Protein AF-A0A960XMH9-F1 (afdb_monomer_lite)

Radius of gyration: 24.65 Å; chains: 1; bounding box: 45×41×57 Å

pLDDT: mean 89.17, std 8.38, range [46.44, 98.25]

Secondary structure (DSSP, 8-state):
--TTS---SSEEEEEETTEEEEEETGGGEEEEE-HHHHHHHHHHTTTT-HHHHHHHTT-S-SS-SS-SPPPPPPPP-EE----BS--S---TT-TTGGGTTTSS--B--HHHHHHHHHHHHTTPPTT---EE-

Sequence (133 aa):
MTVSKPGDSELHLFEAEVGGHVFLVDGSRLFDADAETFNELKAARGRGGLTDVLGRLGLQPDAPFIDDEPLADPPLYALSLAIAQKCNLGCTYCYAQQGDFGGTARNMSRETADAAVDLLLAEAEPGDRRNLA

Foldseek 3Di:
DPQQDDQDQQWTWDADPVGIWIQGNFVRDIDHDDPVLRVVCVVCGPVVCNVVSCVVVVNDDPDTNDDPDDDDDDQQAEDEDPQWQADPAQDPPDPCRRRNNPDHIDGDDPVVVVVVVCSNCVRDDPPGHGYYD

Structure (mmCIF, N/CA/C/O backbone):
data_AF-A0A960XMH9-F1
#
_entry.id   AF-A0A960XMH9-F1
#
loop_
_atom_site.group_PDB
_atom_site.id
_atom_site.type_symbol
_atom_site.label_atom_id
_atom_site.label_alt_id
_atom_site.label_comp_id
_atom_site.label_asym_id
_atom_site.label_entity_id
_atom_site.label_seq_id
_atom_site.pdbx_PDB_ins_code
_atom_site.Cartn_x
_atom_site.Cartn_y
_atom_site.Cartn_z
_atom_site.occupancy
_atom_site.B_iso_or_equiv
_atom_site.auth_seq_id
_atom_site.auth_comp_id
_atom_site.auth_asym_id
_atom_site.auth_atom_id
_atom_site.pdbx_PDB_model_num
ATOM 1 N N . MET A 1 1 ? -6.985 19.258 23.639 1.00 46.44 1 MET A N 1
ATOM 2 C CA . MET A 1 1 ? -7.019 18.358 22.463 1.00 46.44 1 MET A CA 1
ATOM 3 C C . MET A 1 1 ? -6.117 17.145 22.713 1.00 46.44 1 MET A C 1
ATOM 5 O O . MET A 1 1 ? -5.179 16.908 21.970 1.00 46.44 1 MET A O 1
ATOM 9 N N . THR A 1 2 ? -6.362 16.398 23.796 1.00 51.84 2 THR A N 1
ATOM 10 C CA . THR A 1 2 ? -5.432 15.361 24.310 1.00 51.84 2 THR A CA 1
ATOM 11 C C . THR A 1 2 ? -6.046 13.955 24.275 1.00 51.84 2 THR A C 1
ATOM 13 O O . THR A 1 2 ? -5.444 13.007 24.767 1.00 51.84 2 THR A O 1
ATOM 16 N N . VAL A 1 3 ? -7.263 13.819 23.735 1.00 56.50 3 VAL A N 1
ATOM 17 C CA . VAL A 1 3 ? -8.078 12.598 23.859 1.00 56.50 3 VAL A CA 1
ATOM 18 C C . VAL A 1 3 ? -7.724 11.548 22.799 1.00 56.50 3 VAL A C 1
ATOM 20 O O . VAL A 1 3 ? -7.882 10.366 23.066 1.00 56.50 3 VAL A O 1
ATOM 23 N N . SER A 1 4 ? -7.133 11.943 21.667 1.00 62.72 4 SER A N 1
ATOM 24 C CA . SER A 1 4 ? -6.816 11.059 20.535 1.00 62.72 4 SER A CA 1
ATOM 25 C C . SER A 1 4 ? -5.347 10.621 20.454 1.00 62.72 4 SER A C 1
ATOM 27 O O . SER A 1 4 ? -4.849 10.294 19.380 1.00 62.72 4 SER A O 1
ATOM 29 N N . LYS A 1 5 ? -4.606 10.568 21.571 1.00 71.56 5 LYS A N 1
ATOM 30 C CA . LYS A 1 5 ? -3.276 9.933 21.541 1.00 71.56 5 LYS A CA 1
ATOM 31 C C . LYS A 1 5 ? -3.430 8.402 21.597 1.00 71.56 5 LYS A C 1
ATOM 33 O O . LYS A 1 5 ? -4.102 7.923 22.517 1.00 71.56 5 LYS A O 1
ATOM 38 N N . PRO A 1 6 ? -2.810 7.632 20.682 1.00 72.50 6 PRO A N 1
ATOM 39 C CA . PRO A 1 6 ? -2.726 6.180 20.806 1.00 72.50 6 PRO A CA 1
ATOM 40 C C . PRO A 1 6 ? -2.133 5.811 22.167 1.00 72.50 6 PRO A C 1
ATOM 42 O O . PRO A 1 6 ? -1.080 6.323 22.554 1.00 72.50 6 PRO A O 1
ATOM 45 N N . GLY A 1 7 ? -2.866 5.002 22.926 1.00 76.00 7 GLY A N 1
ATOM 46 C CA . GLY A 1 7 ? -2.506 4.624 24.295 1.00 76.00 7 GLY A CA 1
ATOM 47 C C . GLY A 1 7 ? -2.547 3.121 24.541 1.00 76.00 7 GLY A C 1
ATOM 48 O O . GLY A 1 7 ? -2.215 2.699 25.641 1.00 76.00 7 GLY A O 1
ATOM 49 N N . ASP A 1 8 ? -2.971 2.355 23.540 1.00 83.88 8 ASP A N 1
ATOM 50 C CA . ASP A 1 8 ? -3.066 0.903 23.539 1.00 83.88 8 ASP A CA 1
ATOM 51 C C . ASP A 1 8 ? -2.844 0.422 22.097 1.00 83.88 8 ASP A C 1
ATOM 53 O O . ASP A 1 8 ? -3.182 1.149 21.157 1.00 83.88 8 ASP A O 1
ATOM 57 N N . SER A 1 9 ? -2.222 -0.740 21.919 1.00 85.94 9 SER A N 1
ATOM 58 C CA . SER A 1 9 ? -1.998 -1.337 20.599 1.00 85.94 9 SER A CA 1
ATOM 59 C C . SER A 1 9 ? -3.227 -2.070 20.072 1.00 85.94 9 SER A C 1
ATOM 61 O O . SER A 1 9 ? -3.295 -2.318 18.875 1.00 85.94 9 SER A O 1
ATOM 63 N N . GLU A 1 10 ? -4.191 -2.411 20.930 1.00 86.50 10 GLU A N 1
ATOM 64 C CA . GLU A 1 10 ? -5.402 -3.128 20.520 1.00 86.50 10 GLU A CA 1
ATOM 65 C C . GLU A 1 10 ? -6.495 -2.173 20.019 1.00 86.50 10 GLU A C 1
ATOM 67 O O . GLU A 1 10 ? -7.243 -2.503 19.094 1.00 86.50 10 GLU A O 1
ATOM 72 N N . LEU A 1 11 ? -6.584 -0.965 20.592 1.00 89.75 11 LEU A N 1
ATOM 73 C CA . LEU A 1 11 ? -7.597 0.013 20.202 1.00 89.75 11 LEU A CA 1
ATOM 74 C C . LEU A 1 11 ? -7.195 1.474 20.400 1.00 89.75 11 LEU A C 1
ATOM 76 O O . LEU A 1 11 ? -6.332 1.840 21.203 1.00 89.75 11 LEU A O 1
ATOM 80 N N . HIS A 1 12 ? -7.930 2.340 19.715 1.00 91.56 12 HIS A N 1
ATOM 81 C CA . HIS A 1 12 ? -7.863 3.778 19.833 1.00 91.56 12 HIS A CA 1
ATOM 82 C C . HIS A 1 12 ? -9.252 4.375 20.090 1.00 91.56 12 HIS A C 1
ATOM 84 O O . HIS A 1 12 ? -10.192 4.139 19.339 1.00 91.56 12 HIS A O 1
ATOM 90 N N . LEU A 1 13 ? -9.372 5.169 21.157 1.00 91.25 13 LEU A N 1
ATOM 91 C CA . LEU A 1 13 ? -10.600 5.886 21.507 1.00 91.25 13 LEU A CA 1
ATOM 92 C C . LEU A 1 13 ? -10.437 7.359 21.173 1.00 91.25 13 LEU A C 1
ATOM 94 O O . LEU A 1 13 ? -9.444 7.972 21.572 1.00 91.25 13 LEU A O 1
ATOM 98 N N . PHE A 1 14 ? -11.428 7.935 20.509 1.00 91.19 14 PHE A N 1
ATOM 99 C CA . PHE A 1 14 ? -11.456 9.363 20.223 1.00 91.19 14 PHE A CA 1
ATOM 100 C C . PHE A 1 14 ? -12.888 9.887 20.176 1.00 91.19 14 PHE A C 1
ATOM 102 O O . PHE A 1 14 ? -13.832 9.140 19.950 1.00 91.19 14 PHE A O 1
ATOM 109 N N . GLU A 1 15 ? -13.040 11.185 20.409 1.00 90.62 15 GLU A N 1
ATOM 110 C CA . GLU A 1 15 ? -14.318 11.886 20.299 1.00 90.62 15 GLU A CA 1
ATOM 111 C C . GLU A 1 15 ? -14.297 12.733 19.023 1.00 90.62 15 GLU A C 1
ATOM 113 O O . GLU A 1 15 ? -13.303 13.412 18.744 1.00 90.62 15 GLU A O 1
ATOM 118 N N . ALA A 1 16 ? -15.383 12.692 18.257 1.00 86.25 16 ALA A N 1
ATOM 119 C CA . ALA A 1 16 ? -15.634 13.559 17.110 1.00 86.25 16 ALA A CA 1
ATOM 120 C C . ALA A 1 16 ? -16.938 14.347 17.321 1.00 86.25 16 ALA A C 1
ATOM 122 O O . ALA A 1 16 ? -17.593 14.227 18.355 1.00 86.25 16 ALA A O 1
ATOM 123 N N . GLU A 1 17 ? -17.331 15.159 16.336 1.00 85.25 17 GLU A N 1
ATOM 124 C CA . GLU A 1 17 ? -18.545 15.989 16.424 1.00 85.25 17 GLU A CA 1
ATOM 125 C C . GLU A 1 17 ? -19.821 15.174 16.691 1.00 85.25 17 GLU A C 1
ATOM 127 O O . GLU A 1 17 ? -20.755 15.680 17.309 1.00 85.25 17 GLU A O 1
ATOM 132 N N . VAL A 1 18 ? -19.850 13.911 16.254 1.00 81.94 18 VAL A N 1
ATOM 133 C CA . VAL A 1 18 ? -21.015 13.020 16.352 1.00 81.94 18 VAL A CA 1
ATOM 134 C C . VAL A 1 18 ? -20.985 12.075 17.560 1.00 81.94 18 VAL A C 1
ATOM 136 O O . VAL A 1 18 ? -21.952 11.345 17.765 1.00 81.94 18 VAL A O 1
ATOM 139 N N . GLY A 1 19 ? -19.934 12.104 18.389 1.00 88.25 19 GLY A N 1
ATOM 140 C CA . GLY A 1 19 ? -19.844 11.290 19.605 1.00 88.25 19 GLY A CA 1
ATOM 141 C C . GLY A 1 19 ? -18.495 10.601 19.815 1.00 88.25 19 GLY A C 1
ATOM 142 O O . GLY A 1 19 ? -17.468 11.008 19.270 1.00 88.25 19 GLY A O 1
ATOM 143 N N . GLY A 1 20 ? -18.502 9.577 20.672 1.00 92.88 20 GLY A N 1
ATOM 144 C CA . GLY A 1 20 ? -17.338 8.740 20.952 1.00 92.88 20 GLY A CA 1
ATOM 145 C C . GLY A 1 20 ? -17.183 7.630 19.915 1.00 92.88 20 GLY A C 1
ATOM 146 O O . GLY A 1 20 ? -18.162 7.013 19.504 1.00 92.88 20 GLY A O 1
ATOM 147 N N . HIS A 1 21 ? -15.945 7.349 19.525 1.00 93.94 21 HIS A N 1
ATOM 148 C CA . HIS A 1 21 ? -15.611 6.305 18.565 1.00 93.94 21 HIS A CA 1
ATOM 149 C C . HIS A 1 21 ? -14.541 5.361 19.103 1.00 93.94 21 HIS A C 1
ATOM 151 O O . HIS A 1 21 ? -13.635 5.755 19.848 1.00 93.94 21 HIS A O 1
ATOM 157 N N . VAL A 1 22 ? -14.637 4.110 18.666 1.00 93.31 22 VAL A N 1
ATOM 158 C CA . VAL A 1 22 ? -13.692 3.036 18.959 1.00 93.31 22 VAL A CA 1
ATOM 159 C C . VAL A 1 22 ? -13.101 2.565 17.641 1.00 93.31 22 VAL A C 1
ATOM 161 O O . VAL A 1 22 ? -13.803 2.015 16.797 1.00 93.31 22 VAL A O 1
ATOM 164 N N . PHE A 1 23 ? -11.804 2.768 17.468 1.00 93.19 23 PHE A N 1
ATOM 165 C CA . PHE A 1 23 ? -11.038 2.182 16.379 1.00 93.19 23 PHE A CA 1
ATOM 166 C C . PHE A 1 23 ? -10.277 0.968 16.908 1.00 93.19 23 PHE A C 1
ATOM 168 O O . PHE A 1 23 ? -9.373 1.119 17.726 1.00 93.19 23 PHE A O 1
ATOM 175 N N . LEU A 1 24 ? -10.645 -0.231 16.468 1.00 92.38 24 LEU A N 1
ATOM 176 C CA . LEU A 1 24 ? -9.891 -1.452 16.735 1.00 92.38 24 LEU A CA 1
ATOM 177 C C . LEU A 1 24 ? -8.786 -1.569 15.690 1.00 92.38 24 LEU A C 1
ATOM 179 O O . LEU A 1 24 ? -9.052 -1.493 14.487 1.00 92.38 24 LEU A O 1
ATOM 183 N N . VAL A 1 25 ? -7.550 -1.744 16.157 1.00 90.81 25 VAL A N 1
ATOM 184 C CA . VAL A 1 25 ? -6.377 -1.809 15.273 1.00 90.81 25 VAL A CA 1
ATOM 185 C C . VAL A 1 25 ? -6.460 -3.049 14.388 1.00 90.81 25 VAL A C 1
ATOM 187 O O . VAL A 1 25 ? -6.263 -2.961 13.175 1.00 90.81 25 VAL A O 1
ATOM 190 N N . ASP A 1 26 ? -6.851 -4.180 14.977 1.00 91.19 26 ASP A N 1
ATOM 191 C CA . ASP A 1 26 ? -7.084 -5.417 14.244 1.00 91.19 26 ASP A CA 1
ATOM 192 C C . ASP A 1 26 ? -8.275 -5.288 13.275 1.00 91.19 26 ASP A C 1
ATOM 194 O O . ASP A 1 26 ? -9.426 -5.038 13.667 1.00 91.19 26 ASP A O 1
ATOM 198 N N . GLY A 1 27 ? -7.975 -5.446 11.987 1.00 90.62 27 GLY A N 1
ATOM 199 C CA . GLY A 1 27 ? -8.917 -5.285 10.882 1.00 90.62 27 GLY A CA 1
ATOM 200 C C . GLY A 1 27 ? -9.259 -3.836 10.532 1.00 90.62 27 GLY A C 1
ATOM 201 O O . GLY A 1 27 ? -10.170 -3.625 9.735 1.00 90.62 27 GLY A O 1
ATOM 202 N N . SER A 1 28 ? -8.576 -2.836 11.112 1.00 93.44 28 SER A N 1
ATOM 203 C CA . SER A 1 28 ? -8.860 -1.404 10.887 1.00 93.44 28 SER A CA 1
ATOM 204 C C . SER A 1 28 ? -10.350 -1.054 11.035 1.00 93.44 28 SER A C 1
ATOM 206 O O . SER A 1 28 ? -10.938 -0.372 10.193 1.00 93.44 28 SER A O 1
ATOM 208 N N . ARG A 1 29 ? -10.986 -1.561 12.096 1.00 93.44 29 ARG A N 1
ATOM 209 C CA . ARG A 1 29 ? -12.444 -1.499 12.280 1.00 93.44 29 ARG A CA 1
ATOM 210 C C . ARG A 1 29 ? -12.829 -0.286 13.120 1.00 93.44 29 ARG A C 1
ATOM 212 O O . ARG A 1 29 ? -12.279 -0.084 14.198 1.00 93.44 29 ARG A O 1
ATOM 219 N N . LEU A 1 30 ? -13.796 0.500 12.651 1.00 94.25 30 LEU A N 1
ATOM 220 C CA . LEU A 1 30 ? -14.281 1.702 13.333 1.00 94.25 30 LEU A CA 1
ATOM 221 C C . LEU A 1 30 ? -15.744 1.535 13.753 1.00 94.25 30 LEU A C 1
ATOM 223 O O . LEU A 1 30 ? -16.584 1.178 12.929 1.00 94.25 30 LEU A O 1
ATOM 227 N N . PHE A 1 31 ? -16.035 1.840 15.016 1.00 93.88 31 PHE A N 1
ATOM 228 C CA . PHE A 1 31 ? -17.369 1.767 15.602 1.00 93.88 31 PHE A CA 1
ATOM 229 C C . PHE A 1 31 ? -17.740 3.077 16.288 1.00 93.88 31 PHE A C 1
ATOM 231 O O . PHE A 1 31 ? -16.902 3.716 16.931 1.00 93.88 31 PHE A O 1
ATOM 238 N N . ASP A 1 32 ? -19.018 3.427 16.206 1.00 94.56 32 ASP A N 1
ATOM 239 C CA . ASP A 1 32 ? -19.620 4.406 17.102 1.00 94.56 32 ASP A CA 1
ATOM 240 C C . ASP A 1 32 ? -19.840 3.751 18.466 1.00 94.56 32 ASP A C 1
ATOM 242 O O . ASP A 1 32 ? -20.278 2.602 18.552 1.00 94.56 32 ASP A O 1
ATOM 246 N N . ALA A 1 33 ? -19.534 4.478 19.536 1.00 92.50 33 ALA A N 1
ATOM 247 C CA . ALA A 1 33 ? -19.766 4.030 20.897 1.00 92.50 33 ALA A CA 1
ATOM 248 C C . ALA A 1 33 ? -20.607 5.057 21.644 1.00 92.50 33 ALA A C 1
ATOM 250 O O . ALA A 1 33 ? -20.300 6.252 21.677 1.00 92.50 33 ALA A O 1
ATOM 251 N N . ASP A 1 34 ? -21.664 4.572 22.288 1.00 93.06 34 ASP A N 1
ATOM 252 C CA . ASP A 1 34 ? -22.378 5.374 23.267 1.00 93.06 34 ASP A CA 1
ATOM 253 C C . ASP A 1 34 ? -21.473 5.726 24.462 1.00 93.06 34 ASP A C 1
ATOM 255 O O . ASP A 1 34 ? -20.374 5.194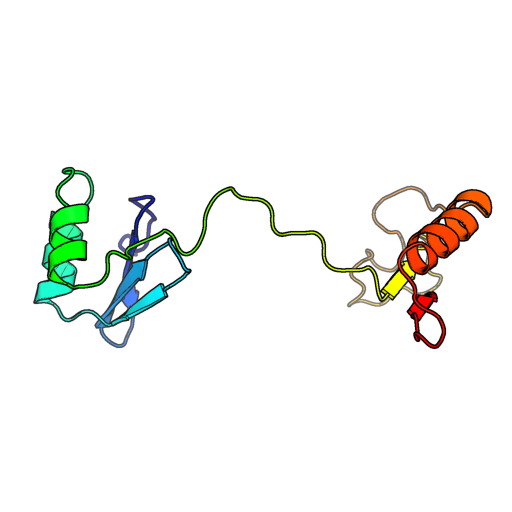 24.653 1.00 93.06 34 ASP A O 1
ATOM 259 N N . ALA A 1 35 ? -21.935 6.670 25.282 1.00 92.19 35 ALA A N 1
ATOM 260 C CA . ALA A 1 35 ? -21.158 7.163 26.412 1.00 92.19 35 ALA A CA 1
ATOM 261 C C . ALA A 1 35 ? -20.838 6.066 27.444 1.00 92.19 35 ALA A C 1
ATOM 263 O O . ALA A 1 35 ? -19.817 6.159 28.124 1.00 92.19 35 ALA A O 1
ATOM 264 N N . GLU A 1 36 ? -21.690 5.048 27.584 1.00 93.19 36 GLU A N 1
ATOM 265 C CA . GLU A 1 36 ? -21.469 3.939 28.515 1.00 93.19 36 GLU A CA 1
ATOM 266 C C . GLU A 1 36 ? -20.308 3.064 28.027 1.00 93.19 36 GLU A C 1
ATOM 268 O O . GLU A 1 36 ? -19.284 2.955 28.707 1.00 93.19 36 GLU A O 1
ATOM 273 N N . THR A 1 37 ? -20.414 2.561 26.799 1.00 92.81 37 THR A N 1
ATOM 274 C CA . THR A 1 37 ? -19.422 1.708 26.135 1.00 92.81 37 THR A CA 1
ATOM 275 C C . THR A 1 37 ? -18.076 2.415 26.005 1.00 92.81 37 THR A C 1
ATOM 277 O O . THR A 1 37 ? -17.024 1.845 26.304 1.00 92.81 37 THR A O 1
ATOM 280 N N . PHE A 1 38 ? -18.084 3.690 25.608 1.00 92.50 38 PHE A N 1
ATOM 281 C CA . PHE A 1 38 ? -16.865 4.478 25.440 1.00 92.50 38 PHE A CA 1
ATOM 282 C C . PHE A 1 38 ? -16.106 4.652 26.762 1.00 92.50 38 PHE A C 1
ATOM 284 O O . PHE A 1 38 ? -14.883 4.496 26.814 1.00 92.50 38 PHE A O 1
ATOM 291 N N . ASN A 1 39 ? -16.818 4.960 27.851 1.00 91.25 39 ASN A N 1
ATOM 292 C CA . ASN A 1 39 ? -16.201 5.124 29.167 1.00 91.25 39 ASN A CA 1
ATOM 293 C C . ASN A 1 39 ? -15.717 3.795 29.749 1.00 91.25 39 ASN A C 1
ATOM 295 O O . ASN A 1 39 ? -14.670 3.769 30.401 1.00 91.25 39 ASN A O 1
ATOM 299 N N . GLU A 1 40 ? -16.429 2.701 29.488 1.00 91.75 40 GLU A N 1
ATOM 300 C CA . GLU A 1 40 ? -16.005 1.368 29.896 1.00 91.75 40 GLU A CA 1
ATOM 301 C C . GLU A 1 40 ? -14.685 0.962 29.224 1.00 91.75 40 GLU A C 1
ATOM 303 O O . GLU A 1 40 ? -13.715 0.639 29.915 1.00 91.75 40 GLU A O 1
ATOM 308 N N . LEU A 1 41 ? -14.595 1.073 27.895 1.00 90.69 41 LEU A N 1
ATOM 309 C CA . LEU A 1 41 ? -13.365 0.781 27.148 1.00 90.69 41 LEU A CA 1
ATOM 310 C C . LEU A 1 41 ? -12.208 1.686 27.588 1.00 90.69 41 LEU A C 1
ATOM 312 O O . LEU A 1 41 ? -11.068 1.239 27.743 1.00 90.69 41 LEU A O 1
ATOM 316 N N . LYS A 1 42 ? -12.497 2.962 27.862 1.00 89.25 42 LYS A N 1
ATOM 317 C CA . LYS A 1 42 ? -11.512 3.919 28.378 1.00 89.25 42 LYS A CA 1
ATOM 318 C C . LYS A 1 42 ? -10.971 3.515 29.749 1.00 89.25 42 LYS A C 1
ATOM 320 O O . LYS A 1 42 ? -9.789 3.738 30.011 1.00 89.25 42 LYS A O 1
ATOM 325 N N . ALA A 1 43 ? -11.810 2.946 30.614 1.00 88.94 43 ALA A N 1
ATOM 326 C CA . ALA A 1 43 ? -11.421 2.475 31.941 1.00 88.94 43 ALA A CA 1
ATOM 327 C C . ALA A 1 43 ? -10.656 1.140 31.900 1.00 88.94 43 ALA A C 1
ATOM 329 O O . ALA A 1 43 ? -9.758 0.932 32.721 1.00 88.94 43 ALA A O 1
ATOM 330 N N . ALA A 1 44 ? -10.985 0.261 30.948 1.00 87.62 44 ALA A N 1
ATOM 331 C CA . ALA A 1 44 ? -10.329 -1.033 30.755 1.00 87.62 44 ALA A CA 1
ATOM 332 C C . ALA A 1 44 ? -8.901 -0.911 30.186 1.00 87.62 44 ALA A C 1
ATOM 334 O O . ALA A 1 44 ? -8.049 -1.768 30.447 1.00 87.62 44 ALA A O 1
ATOM 335 N N . ARG A 1 45 ? -8.615 0.179 29.459 1.00 80.81 45 ARG A N 1
ATOM 336 C CA . ARG A 1 45 ? -7.309 0.457 28.844 1.00 80.81 45 ARG A CA 1
ATOM 337 C C . ARG A 1 45 ? -6.155 0.397 29.854 1.00 80.81 45 ARG A C 1
ATOM 339 O O . ARG A 1 45 ? -6.179 1.074 30.884 1.00 80.81 45 ARG A O 1
ATOM 346 N N . GLY A 1 46 ? -5.110 -0.371 29.536 1.00 69.00 46 GLY A N 1
ATOM 347 C CA . GLY A 1 46 ? -3.884 -0.470 30.342 1.00 69.00 46 GLY A CA 1
ATOM 348 C C . GLY A 1 46 ? -4.001 -1.255 31.657 1.00 69.00 46 GLY A C 1
ATOM 349 O O . GLY A 1 46 ? -3.045 -1.273 32.430 1.00 69.00 46 GLY A O 1
ATOM 350 N N . ARG A 1 47 ? -5.145 -1.897 31.935 1.00 67.62 47 ARG A N 1
ATOM 351 C CA . ARG A 1 47 ? -5.360 -2.727 33.140 1.00 67.62 47 ARG A CA 1
ATOM 352 C C . ARG A 1 47 ? -5.479 -4.228 32.856 1.00 67.62 47 ARG A C 1
ATOM 354 O O . ARG A 1 47 ? -5.754 -4.983 33.779 1.00 67.62 47 ARG A O 1
ATOM 361 N N . GLY A 1 48 ? -5.298 -4.653 31.603 1.00 68.69 48 GLY A N 1
ATOM 362 C CA . GLY A 1 48 ? -5.426 -6.058 31.193 1.00 68.69 48 GLY A CA 1
ATOM 363 C C . GLY A 1 48 ? -6.864 -6.593 31.145 1.00 68.69 48 GLY A C 1
ATOM 364 O O . GLY A 1 48 ? -7.042 -7.787 30.963 1.00 68.69 48 GLY A O 1
ATOM 365 N N . GLY A 1 49 ? -7.881 -5.734 31.303 1.00 80.94 49 GLY A N 1
ATOM 366 C CA . GLY A 1 49 ? -9.302 -6.111 31.214 1.00 80.94 49 GLY A CA 1
ATOM 367 C C . GLY A 1 49 ? -9.941 -5.815 29.856 1.00 80.94 49 GLY A C 1
ATOM 368 O O . GLY A 1 49 ?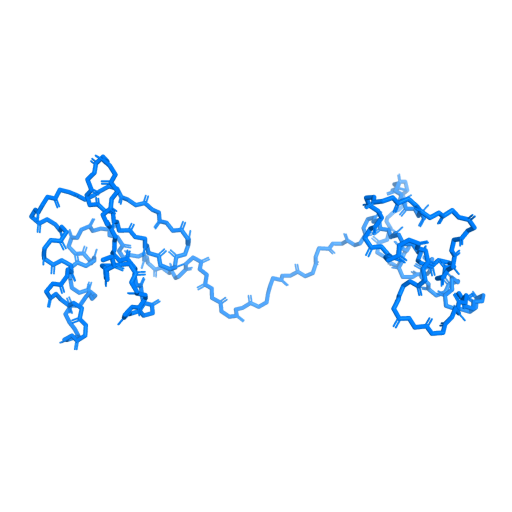 -11.159 -5.893 29.723 1.00 80.94 49 GLY A O 1
ATOM 369 N N . LEU A 1 50 ? -9.148 -5.404 28.862 1.00 87.44 50 LEU A N 1
ATOM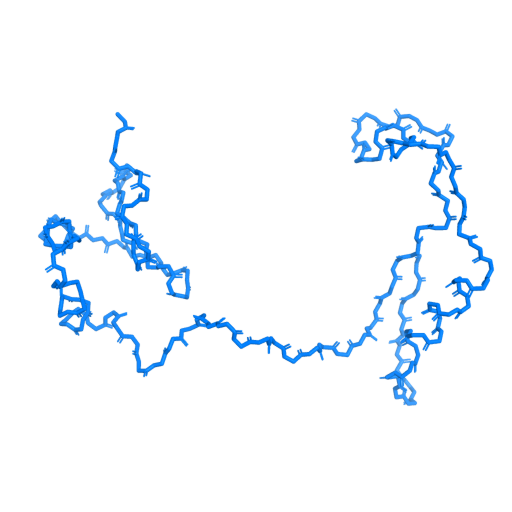 370 C CA . LEU A 1 50 ? -9.685 -4.970 27.577 1.00 87.44 50 LEU A CA 1
ATOM 371 C C . LEU A 1 50 ? -10.273 -6.139 26.776 1.00 87.44 50 LEU A C 1
ATOM 373 O O . LEU A 1 50 ? -11.368 -6.015 26.231 1.00 87.44 50 LEU A O 1
ATOM 377 N N . THR A 1 51 ? -9.595 -7.286 26.784 1.00 86.56 51 THR A N 1
ATOM 378 C CA . THR A 1 51 ? -10.054 -8.518 26.133 1.00 86.56 51 THR A CA 1
ATOM 379 C C . THR A 1 51 ? -11.448 -8.933 26.612 1.00 86.56 51 THR A C 1
ATOM 381 O O . THR A 1 51 ? -12.318 -9.198 25.790 1.00 86.56 51 THR A O 1
ATOM 384 N N . ASP A 1 52 ? -11.712 -8.886 27.922 1.00 88.62 52 ASP A N 1
ATOM 385 C CA . ASP A 1 52 ? -13.017 -9.262 28.487 1.00 88.62 52 ASP A CA 1
ATOM 386 C C . ASP A 1 52 ? -14.151 -8.345 27.999 1.00 88.62 52 ASP A C 1
ATOM 388 O O . ASP A 1 52 ? -15.240 -8.811 27.647 1.00 88.62 52 ASP A O 1
ATOM 392 N N . VAL A 1 53 ? -13.900 -7.029 27.954 1.00 91.56 53 VAL A N 1
ATOM 393 C CA . VAL A 1 53 ? -14.882 -6.045 27.471 1.00 91.56 53 VAL A CA 1
ATOM 394 C C . VAL A 1 53 ? -15.143 -6.248 25.980 1.00 91.56 53 VAL A C 1
ATOM 396 O O . VAL A 1 53 ? -16.301 -6.299 25.567 1.00 91.56 53 VAL A O 1
ATOM 399 N N . LEU A 1 54 ? -14.094 -6.427 25.172 1.00 90.62 54 LEU A N 1
ATOM 400 C CA . LEU A 1 54 ? -14.231 -6.687 23.737 1.00 90.62 54 LEU A CA 1
ATOM 401 C C . LEU A 1 54 ? -14.985 -7.995 23.461 1.00 90.62 54 LEU A C 1
ATOM 403 O O . LEU A 1 54 ? -15.844 -8.019 22.579 1.00 90.62 54 LEU A O 1
ATOM 407 N N . GLY A 1 55 ? -14.727 -9.050 24.236 1.00 90.44 55 GLY A N 1
ATOM 408 C CA . GLY A 1 55 ? -15.440 -10.323 24.141 1.00 90.44 55 GLY A CA 1
ATOM 409 C C . GLY A 1 55 ? -16.935 -10.179 24.436 1.00 90.44 55 GLY A C 1
ATOM 410 O O . GLY A 1 55 ? -17.767 -10.645 23.659 1.00 90.44 55 GLY A O 1
ATOM 411 N N . ARG A 1 56 ? -17.307 -9.456 25.502 1.00 92.31 56 ARG A N 1
ATOM 412 C CA . ARG A 1 56 ? -18.721 -9.201 25.841 1.00 92.31 56 ARG A CA 1
ATOM 413 C C . ARG A 1 56 ? -19.443 -8.350 24.794 1.00 92.31 56 ARG A C 1
ATOM 415 O O . ARG A 1 56 ? -20.639 -8.537 24.588 1.00 92.31 56 ARG A O 1
ATOM 422 N N . LEU A 1 57 ? -18.729 -7.432 24.143 1.00 91.75 57 LEU A N 1
ATOM 423 C CA . LEU A 1 57 ? -19.258 -6.613 23.050 1.00 91.75 57 LEU A CA 1
ATOM 424 C C . LEU A 1 57 ? -19.306 -7.362 21.704 1.00 91.75 57 LEU A C 1
ATOM 426 O O . LEU A 1 57 ? -19.801 -6.807 20.727 1.00 91.75 57 LEU A O 1
ATOM 430 N N . GLY A 1 58 ? -18.797 -8.599 21.627 1.00 90.50 58 GLY A N 1
ATOM 431 C CA . GLY A 1 58 ? -18.704 -9.356 20.373 1.00 90.50 58 GLY A CA 1
ATOM 432 C C . GLY A 1 58 ? -17.716 -8.749 19.370 1.00 90.50 58 GLY A C 1
ATOM 433 O O . GLY A 1 58 ? -17.837 -8.959 18.166 1.00 90.50 58 GLY A O 1
ATOM 434 N N . LEU A 1 59 ? -16.763 -7.954 19.857 1.00 90.06 59 LEU A N 1
ATOM 435 C CA . LEU A 1 59 ? -15.764 -7.254 19.047 1.00 90.06 59 LEU A CA 1
ATOM 436 C C . LEU A 1 59 ? -14.446 -8.027 18.929 1.00 90.06 59 LEU A C 1
ATOM 438 O O . LEU A 1 59 ? -13.616 -7.700 18.071 1.00 90.06 59 LEU A O 1
ATOM 442 N N . GLN A 1 60 ? -14.273 -9.048 19.768 1.00 86.69 60 GLN A N 1
ATOM 443 C CA . GLN A 1 60 ? -13.158 -9.980 19.710 1.00 86.69 60 GLN A CA 1
ATOM 444 C C . GLN A 1 60 ? -13.423 -11.035 18.624 1.00 86.69 60 GLN A C 1
ATOM 446 O O . GLN A 1 60 ? -14.433 -11.734 18.706 1.00 86.69 60 GLN A O 1
ATOM 451 N N . PRO A 1 61 ? -12.567 -11.137 17.596 1.00 84.00 61 PRO A N 1
ATOM 452 C CA . PRO A 1 61 ? -12.743 -12.139 16.558 1.00 84.00 61 PRO A CA 1
ATOM 453 C C . PRO A 1 61 ? -12.211 -13.510 17.002 1.00 84.00 61 PRO A C 1
ATOM 455 O O . PRO A 1 61 ? -11.380 -13.601 17.906 1.00 84.00 61 PRO A O 1
ATOM 458 N N . ASP A 1 62 ? -12.665 -14.573 16.332 1.00 86.12 62 ASP A N 1
ATOM 459 C CA . ASP A 1 62 ? -12.170 -15.942 16.556 1.00 86.12 62 ASP A CA 1
ATOM 460 C C . ASP A 1 62 ? -10.708 -16.120 16.095 1.00 86.12 62 ASP A C 1
ATOM 462 O O . ASP A 1 62 ? -9.981 -16.968 16.612 1.00 86.12 62 ASP A O 1
ATOM 466 N N . ALA A 1 63 ? -10.281 -15.308 15.124 1.00 87.44 63 ALA A N 1
ATOM 467 C CA . ALA A 1 63 ? -8.923 -15.212 14.600 1.00 87.44 63 ALA A CA 1
ATOM 468 C C . ALA A 1 63 ? -8.617 -13.742 14.248 1.00 87.44 63 ALA A C 1
ATOM 470 O O . ALA A 1 63 ? -9.553 -13.013 13.908 1.00 87.44 63 ALA A O 1
ATOM 471 N N . PRO A 1 64 ? -7.354 -13.287 14.327 1.00 89.50 64 PRO A N 1
ATOM 472 C CA . PRO A 1 64 ? -7.002 -11.920 13.947 1.00 89.50 64 PRO A CA 1
ATOM 473 C C . PRO A 1 64 ? -7.350 -11.647 12.476 1.00 89.50 64 PRO A C 1
ATOM 475 O O . PRO A 1 64 ? -7.221 -12.525 11.624 1.00 89.50 64 PRO A O 1
ATOM 478 N N . PHE A 1 65 ? -7.795 -10.428 12.173 1.00 90.25 65 PHE A N 1
ATOM 479 C CA . PHE A 1 65 ? -7.998 -9.976 10.791 1.00 90.25 65 PHE A CA 1
ATOM 480 C C . PHE A 1 65 ? -6.690 -9.534 10.132 1.00 90.25 65 PHE A C 1
ATOM 482 O O . PHE A 1 65 ? -6.579 -9.573 8.908 1.00 90.25 65 PHE A O 1
ATOM 489 N N . ILE A 1 66 ? -5.747 -9.043 10.934 1.00 88.12 66 ILE A N 1
ATOM 490 C CA . ILE A 1 66 ? -4.411 -8.630 10.516 1.00 88.12 66 ILE A CA 1
ATOM 491 C C . ILE A 1 66 ? -3.406 -9.358 11.404 1.00 88.12 66 ILE A C 1
ATOM 493 O O . ILE A 1 66 ? -3.400 -9.176 12.622 1.00 88.12 66 ILE A O 1
ATOM 497 N N . ASP A 1 67 ? -2.543 -10.148 10.784 1.00 89.25 67 ASP A N 1
ATOM 498 C CA . ASP A 1 67 ? -1.430 -10.833 11.425 1.00 89.25 67 ASP A CA 1
ATOM 499 C C . ASP A 1 67 ? -0.104 -10.494 10.725 1.00 89.25 67 ASP A C 1
ATOM 501 O O . ASP A 1 67 ? -0.042 -9.680 9.800 1.00 89.25 67 ASP A O 1
ATOM 505 N N . ASP A 1 68 ? 0.977 -11.083 11.230 1.00 89.81 68 ASP A N 1
ATOM 506 C CA . ASP A 1 68 ? 2.311 -10.950 10.646 1.00 89.81 68 ASP A CA 1
ATOM 507 C C . ASP A 1 68 ? 2.557 -11.987 9.530 1.00 89.81 68 ASP A C 1
ATOM 509 O O . ASP A 1 68 ? 3.700 -12.142 9.086 1.00 89.81 68 ASP A O 1
ATOM 513 N N . GLU A 1 69 ? 1.531 -12.730 9.088 1.00 91.62 69 GLU A N 1
ATOM 514 C CA . GLU A 1 69 ? 1.678 -13.685 7.994 1.00 91.62 69 GLU A CA 1
ATOM 515 C C . GLU A 1 69 ? 1.787 -12.916 6.668 1.00 91.62 69 GLU A C 1
ATOM 517 O O . GLU A 1 69 ? 0.898 -12.138 6.305 1.00 91.62 69 GLU A O 1
ATOM 522 N N . PRO A 1 70 ? 2.888 -13.085 5.914 1.00 90.38 70 PRO A N 1
ATOM 523 C CA . PRO A 1 70 ? 3.008 -12.446 4.618 1.00 90.38 70 PRO A CA 1
ATOM 524 C C . PRO A 1 70 ? 1.893 -12.920 3.689 1.00 90.38 70 PRO A C 1
ATOM 526 O O . PRO A 1 70 ? 1.643 -14.119 3.555 1.00 90.38 70 PRO A O 1
ATOM 529 N N . LEU A 1 71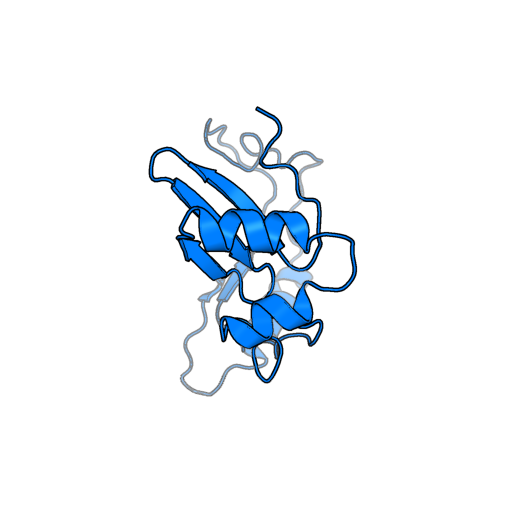 ? 1.264 -11.974 2.993 1.00 89.38 71 LEU A N 1
ATOM 530 C CA . LEU A 1 71 ? 0.356 -12.316 1.906 1.00 89.38 71 LEU A CA 1
ATOM 531 C C . LEU A 1 71 ? 1.107 -13.138 0.856 1.00 89.38 71 LEU A C 1
ATOM 533 O O . LEU A 1 71 ? 2.269 -12.863 0.555 1.00 89.38 71 LEU A O 1
ATOM 537 N N . ALA A 1 72 ? 0.419 -14.117 0.270 1.00 91.12 72 ALA A N 1
ATOM 538 C CA . ALA A 1 72 ? 0.932 -14.783 -0.915 1.00 91.12 72 ALA A CA 1
ATOM 539 C C . ALA A 1 72 ? 1.152 -13.739 -2.017 1.00 91.12 72 ALA A C 1
ATOM 541 O O . ALA A 1 72 ? 0.254 -12.937 -2.298 1.00 91.12 72 ALA A O 1
ATOM 542 N N . ASP A 1 73 ? 2.336 -13.757 -2.629 1.00 88.56 73 ASP A N 1
ATOM 543 C CA . ASP A 1 73 ? 2.663 -12.826 -3.700 1.00 88.56 73 ASP A CA 1
ATOM 544 C C . ASP A 1 73 ? 1.663 -13.008 -4.855 1.00 88.56 73 ASP A C 1
ATOM 546 O O . ASP A 1 73 ? 1.516 -14.117 -5.383 1.00 88.56 73 ASP A O 1
ATOM 550 N N . PRO A 1 74 ? 0.917 -11.954 -5.237 1.00 89.12 74 PRO A N 1
ATOM 551 C CA . PRO A 1 74 ? 0.015 -12.046 -6.369 1.00 89.12 74 PRO A CA 1
ATOM 552 C C . PRO A 1 74 ? 0.829 -12.139 -7.665 1.00 89.12 74 PRO A C 1
ATOM 554 O O . PRO A 1 74 ? 1.891 -11.518 -7.764 1.00 89.12 74 PRO A O 1
ATOM 557 N N . PRO A 1 75 ? 0.311 -12.834 -8.694 1.00 89.81 75 PRO A N 1
ATOM 558 C CA . PRO A 1 75 ? 1.026 -12.974 -9.949 1.00 89.81 75 PRO A CA 1
ATOM 559 C C . PRO A 1 75 ? 1.269 -11.615 -10.607 1.00 89.81 75 PRO A C 1
ATOM 561 O O . PRO A 1 75 ? 0.382 -10.749 -10.659 1.00 89.81 75 PRO A O 1
ATOM 564 N N . LEU A 1 76 ? 2.472 -11.427 -11.145 1.00 92.75 76 LEU A N 1
ATOM 565 C CA . LEU A 1 76 ? 2.874 -10.143 -11.708 1.00 92.75 76 LEU A CA 1
ATOM 566 C C . LEU A 1 76 ? 2.196 -9.881 -13.064 1.00 92.75 76 LEU A C 1
ATOM 568 O O . LEU A 1 76 ? 2.431 -10.566 -14.058 1.00 92.75 76 LEU A O 1
ATOM 572 N N . TYR A 1 77 ? 1.369 -8.834 -13.123 1.00 94.81 77 TYR A N 1
ATOM 573 C CA . TYR A 1 77 ? 0.606 -8.483 -14.330 1.00 94.81 77 TYR A CA 1
ATOM 574 C C . TYR A 1 77 ? 1.129 -7.243 -15.073 1.00 94.81 77 TYR A C 1
ATOM 576 O O . TYR A 1 77 ? 0.942 -7.107 -16.290 1.00 94.81 77 TYR A O 1
ATOM 584 N N . ALA A 1 78 ? 1.758 -6.312 -14.353 1.00 95.88 78 ALA A N 1
ATOM 585 C CA . ALA A 1 78 ? 2.209 -5.047 -14.913 1.00 95.88 78 ALA A CA 1
ATOM 586 C C . ALA A 1 78 ? 3.499 -4.547 -14.259 1.00 95.88 78 ALA A C 1
ATOM 588 O O . ALA A 1 78 ? 3.656 -4.636 -13.043 1.00 95.88 78 ALA A O 1
ATOM 589 N N . LEU A 1 79 ? 4.375 -3.951 -15.067 1.00 96.56 79 LEU A N 1
ATOM 590 C CA . LEU A 1 79 ? 5.571 -3.249 -14.610 1.00 96.56 79 LEU A CA 1
ATOM 591 C C . LEU A 1 79 ? 5.662 -1.863 -15.252 1.00 96.56 79 LEU A C 1
ATOM 593 O O . LEU A 1 79 ? 5.441 -1.712 -16.453 1.00 96.56 79 LEU A O 1
ATOM 597 N N . SER A 1 80 ? 6.031 -0.865 -14.444 1.00 96.69 80 SER A N 1
ATOM 598 C CA . SER A 1 80 ? 6.463 0.446 -14.932 1.00 96.69 80 SER A CA 1
ATOM 599 C C . SER A 1 80 ? 7.966 0.593 -14.727 1.00 96.69 80 SER A C 1
ATOM 601 O O . SER A 1 80 ? 8.466 0.448 -13.609 1.00 96.69 80 SER A O 1
ATOM 603 N N . LEU A 1 81 ? 8.694 0.851 -15.806 1.00 95.75 81 LEU A N 1
ATOM 604 C CA . LEU A 1 81 ? 10.143 0.940 -15.807 1.00 95.75 81 LEU A CA 1
ATOM 605 C C . LEU A 1 81 ? 10.587 2.398 -15.717 1.00 95.75 81 LEU A C 1
ATOM 607 O O . LEU A 1 81 ? 10.321 3.221 -16.591 1.00 95.75 81 LEU A O 1
ATOM 611 N N . ALA A 1 82 ? 11.371 2.714 -14.688 1.00 93.19 82 ALA A N 1
ATOM 612 C CA . ALA A 1 82 ? 12.056 3.998 -14.579 1.00 93.19 82 ALA A CA 1
ATOM 613 C C . ALA A 1 82 ? 13.256 4.058 -15.547 1.00 93.19 82 ALA A C 1
ATOM 615 O O . ALA A 1 82 ? 14.413 4.014 -15.128 1.00 93.19 82 ALA A O 1
ATOM 616 N N . ILE A 1 83 ? 12.982 4.127 -16.854 1.00 94.38 83 ILE A N 1
ATOM 617 C CA . ILE A 1 83 ? 14.001 4.081 -17.914 1.00 94.38 83 ILE A CA 1
ATOM 618 C C . ILE A 1 83 ? 14.990 5.245 -17.799 1.00 94.38 83 ILE A C 1
ATOM 620 O O . ILE A 1 83 ? 16.193 5.054 -17.981 1.00 94.38 83 ILE A O 1
ATOM 624 N N . ALA A 1 84 ? 14.497 6.440 -17.475 1.00 92.62 84 ALA A N 1
ATOM 625 C CA . ALA A 1 84 ? 15.307 7.639 -17.317 1.00 92.62 84 ALA A CA 1
ATOM 626 C C . ALA A 1 84 ? 14.909 8.393 -16.047 1.00 92.62 84 ALA A C 1
ATOM 628 O O . ALA A 1 84 ? 13.751 8.758 -15.860 1.00 92.62 84 ALA A O 1
ATOM 629 N N . GLN A 1 85 ? 15.893 8.682 -15.202 1.00 90.69 85 GLN A N 1
ATOM 630 C CA . GLN A 1 85 ? 15.751 9.528 -14.016 1.00 90.69 85 GLN A CA 1
ATOM 631 C C . GLN A 1 85 ? 16.248 10.942 -14.321 1.00 90.69 85 GLN A C 1
ATOM 633 O O . GLN A 1 85 ? 17.116 11.485 -13.639 1.00 90.69 85 GLN A O 1
ATOM 638 N N . LYS A 1 86 ? 15.745 11.500 -15.424 1.00 89.25 86 LYS A N 1
ATOM 639 C CA . LYS A 1 86 ? 15.936 12.894 -15.820 1.00 89.25 86 LYS A CA 1
ATOM 640 C C . LYS A 1 86 ? 14.825 13.307 -16.776 1.00 89.25 86 LYS A C 1
ATOM 642 O O . LYS A 1 86 ? 14.602 12.632 -17.778 1.00 89.25 86 LYS A O 1
ATOM 647 N N . CYS A 1 87 ? 14.179 14.437 -16.508 1.00 90.50 87 CYS A N 1
ATOM 648 C CA . CYS A 1 87 ? 13.212 15.048 -17.421 1.00 90.50 87 CYS A CA 1
ATOM 649 C C . CYS A 1 87 ? 13.753 16.372 -17.980 1.00 90.50 87 CYS A C 1
ATOM 651 O O . CYS A 1 87 ? 14.535 17.060 -17.331 1.00 90.50 87 CYS A O 1
ATOM 653 N N . ASN A 1 88 ? 13.340 16.745 -19.192 1.00 90.75 88 ASN A N 1
ATOM 654 C CA . ASN A 1 88 ? 13.612 18.067 -19.771 1.00 90.75 88 ASN A CA 1
ATOM 655 C C . ASN A 1 88 ? 12.503 19.094 -19.461 1.00 90.75 88 ASN A C 1
ATOM 657 O O . ASN A 1 88 ? 12.537 20.206 -19.984 1.00 90.75 88 ASN A O 1
ATOM 661 N N . LEU A 1 89 ? 11.521 18.719 -18.638 1.00 91.69 89 LEU A N 1
ATOM 662 C CA . LEU A 1 89 ? 10.422 19.561 -18.172 1.00 91.69 89 LEU A CA 1
ATOM 663 C C . LEU A 1 89 ? 10.504 19.739 -16.656 1.00 91.69 89 LEU A C 1
ATOM 665 O O . LEU A 1 89 ? 10.889 18.813 -15.953 1.00 91.69 89 LEU A O 1
ATOM 669 N N . GLY A 1 90 ? 10.049 20.894 -16.161 1.00 90.62 90 GLY A N 1
ATOM 670 C CA . GLY A 1 90 ? 10.065 21.255 -14.738 1.00 90.62 90 GLY A CA 1
ATOM 671 C C . GLY A 1 90 ? 8.675 21.410 -14.120 1.00 90.62 90 GLY A C 1
ATOM 672 O O . GLY A 1 90 ? 8.383 22.441 -13.511 1.00 90.62 90 GLY A O 1
ATOM 673 N N . CYS A 1 91 ? 7.787 20.432 -14.322 1.00 94.62 91 CYS A N 1
ATOM 674 C CA . CYS A 1 91 ? 6.388 20.528 -13.894 1.00 94.62 91 CYS A C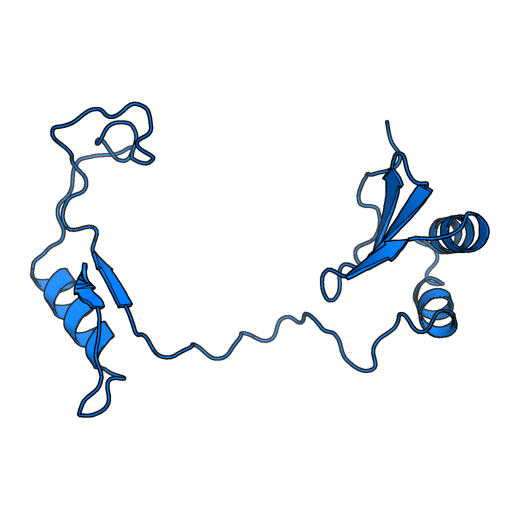A 1
ATOM 675 C C . CYS A 1 91 ? 6.271 20.747 -12.374 1.00 94.62 91 CYS A C 1
ATOM 677 O O . CYS A 1 91 ? 6.867 20.016 -11.585 1.00 94.62 91 CYS A O 1
ATOM 679 N N . THR A 1 92 ? 5.460 21.726 -11.960 1.00 94.06 92 THR A N 1
ATOM 680 C CA . THR A 1 92 ? 5.291 22.130 -10.547 1.00 94.06 92 THR A CA 1
ATOM 681 C C . THR A 1 92 ? 4.608 21.075 -9.680 1.00 94.06 92 THR A C 1
ATOM 683 O O . THR A 1 92 ? 4.758 21.087 -8.465 1.00 94.06 92 THR A O 1
ATOM 686 N N . TYR A 1 93 ? 3.878 20.153 -10.304 1.00 92.19 93 TYR A N 1
ATOM 687 C CA . TYR A 1 93 ? 3.213 19.020 -9.660 1.00 92.19 93 TYR A CA 1
ATOM 688 C C . TYR A 1 93 ? 4.023 17.717 -9.763 1.00 92.19 93 TYR A C 1
ATOM 690 O O . TYR A 1 93 ? 3.530 16.651 -9.399 1.00 92.19 93 TYR A O 1
ATOM 698 N N . CYS A 1 94 ? 5.244 17.765 -10.309 1.00 91.31 94 CYS A N 1
ATOM 699 C CA . CYS A 1 94 ? 6.048 16.568 -10.516 1.00 91.31 94 CYS A CA 1
ATOM 700 C C . CYS A 1 94 ? 6.578 16.029 -9.185 1.00 91.31 94 CYS A C 1
ATOM 702 O O . CYS A 1 94 ? 7.362 16.703 -8.513 1.00 91.31 94 CYS A O 1
ATOM 704 N N . TYR A 1 95 ? 6.229 14.782 -8.857 1.00 90.69 95 TYR A N 1
ATOM 705 C CA . TYR A 1 95 ? 6.776 14.080 -7.690 1.00 90.69 95 TYR A CA 1
ATOM 706 C C . TYR A 1 95 ? 8.309 13.950 -7.752 1.00 90.69 95 TYR A C 1
ATOM 708 O O . TYR A 1 95 ? 8.977 13.890 -6.724 1.00 90.69 95 TYR A O 1
ATOM 716 N N . ALA A 1 96 ? 8.877 13.950 -8.961 1.00 89.69 96 ALA A N 1
ATOM 717 C CA . ALA A 1 96 ? 10.300 13.770 -9.216 1.00 89.69 96 ALA A CA 1
ATOM 718 C C . ALA A 1 96 ? 11.116 15.072 -9.120 1.00 89.69 96 ALA A C 1
ATOM 720 O O . ALA A 1 96 ? 12.082 15.240 -9.860 1.00 89.69 96 ALA A O 1
ATOM 721 N N . GLN A 1 97 ? 10.721 16.009 -8.248 1.00 87.31 97 GLN A N 1
ATOM 722 C CA . GLN A 1 97 ? 11.427 17.281 -8.021 1.00 87.31 97 GLN A CA 1
ATOM 723 C C . GLN A 1 97 ? 11.717 18.035 -9.323 1.00 87.31 97 GLN A C 1
ATOM 725 O O . GLN A 1 97 ? 12.865 18.300 -9.663 1.00 87.31 97 GLN A O 1
ATOM 730 N N . GLN A 1 98 ? 10.669 18.314 -10.101 1.00 89.69 98 GLN A N 1
ATOM 731 C CA . GLN A 1 98 ? 10.805 18.978 -11.405 1.00 89.69 98 GLN A CA 1
ATOM 732 C C . GLN A 1 98 ? 11.737 18.245 -12.395 1.00 89.69 98 GLN A C 1
ATOM 734 O O . GLN A 1 98 ? 12.225 18.858 -13.336 1.00 89.69 98 GLN A O 1
ATOM 739 N N . GLY A 1 99 ? 11.940 16.934 -12.222 1.00 85.00 99 GLY A N 1
ATOM 740 C CA . GLY A 1 99 ? 12.659 16.085 -13.171 1.00 85.00 99 GLY A CA 1
ATOM 741 C C . GLY A 1 99 ? 14.051 15.630 -12.738 1.00 85.00 99 GLY A C 1
ATOM 742 O O . GLY A 1 99 ? 14.643 14.855 -13.484 1.00 85.00 99 GLY A O 1
ATOM 743 N N . ASP A 1 100 ? 14.548 16.051 -11.572 1.00 83.81 100 ASP A N 1
ATOM 744 C CA . ASP A 1 100 ? 15.904 15.724 -11.098 1.00 83.81 100 ASP A CA 1
ATOM 745 C C . ASP A 1 100 ? 15.966 14.505 -10.159 1.00 83.81 100 ASP A C 1
ATOM 747 O O . ASP A 1 100 ? 17.052 14.010 -9.859 1.00 83.81 100 ASP A O 1
ATOM 751 N N . PHE A 1 101 ? 14.819 13.995 -9.691 1.00 85.88 101 PHE A N 1
ATOM 752 C CA . PHE A 1 101 ? 14.718 12.774 -8.868 1.00 85.88 101 PHE A CA 1
ATOM 753 C C . PHE A 1 101 ? 15.609 12.761 -7.601 1.00 85.88 101 PHE A C 1
ATOM 755 O O . PHE A 1 101 ? 15.874 11.700 -7.038 1.00 85.88 101 PHE A O 1
ATOM 762 N N . GLY A 1 102 ? 16.053 13.927 -7.115 1.00 84.06 102 GLY A N 1
ATOM 763 C CA . GLY A 1 102 ? 16.812 14.068 -5.868 1.00 84.06 102 GLY A CA 1
ATOM 764 C C . GLY A 1 102 ? 18.250 13.541 -5.896 1.00 84.06 102 GLY A C 1
ATOM 765 O O . GLY A 1 102 ? 18.840 13.354 -4.832 1.00 84.06 102 GLY A O 1
ATOM 766 N N . GLY A 1 103 ? 18.837 13.298 -7.073 1.00 84.38 103 GLY A N 1
ATOM 767 C CA . GLY A 1 103 ? 20.190 12.752 -7.177 1.00 84.38 103 GLY A CA 1
ATOM 768 C C . GLY A 1 103 ? 20.851 12.955 -8.538 1.00 84.38 103 GLY A C 1
ATOM 769 O O . GLY A 1 103 ? 20.381 13.703 -9.389 1.00 84.38 103 GLY A O 1
ATOM 770 N N . THR A 1 104 ? 21.991 12.291 -8.752 1.00 86.00 104 THR A N 1
ATOM 771 C CA . THR A 1 104 ? 22.643 12.291 -10.068 1.00 86.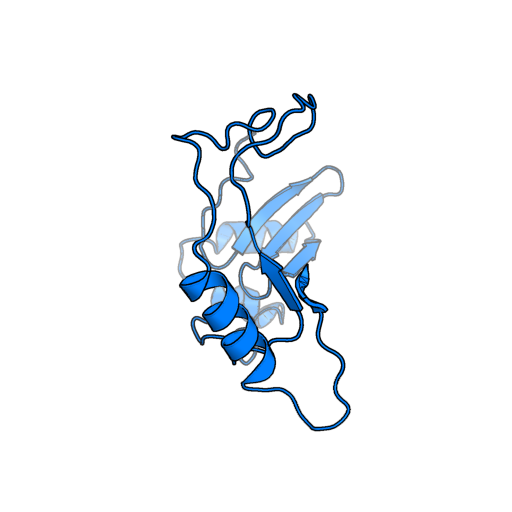00 104 THR A CA 1
ATOM 772 C C . THR A 1 104 ? 21.758 11.567 -11.078 1.00 86.00 104 THR A C 1
ATOM 774 O O . THR A 1 104 ? 21.395 10.416 -10.844 1.00 86.00 104 THR A O 1
ATOM 777 N N . ALA A 1 105 ? 21.486 12.212 -12.214 1.00 86.00 105 ALA A N 1
ATOM 778 C CA . ALA A 1 105 ? 20.739 11.621 -13.319 1.00 86.00 105 ALA A CA 1
ATOM 779 C C . ALA A 1 105 ? 21.317 10.261 -13.745 1.00 86.00 105 ALA A C 1
ATOM 781 O O . ALA A 1 105 ? 22.527 10.119 -13.951 1.00 86.00 105 ALA A O 1
ATOM 782 N N . ARG A 1 106 ? 20.437 9.270 -13.902 1.00 90.62 106 ARG A N 1
ATOM 783 C CA . ARG A 1 106 ? 20.768 7.897 -14.303 1.00 90.62 106 ARG A CA 1
ATOM 784 C C . ARG A 1 106 ? 19.747 7.383 -15.304 1.00 90.62 106 ARG A C 1
ATOM 786 O O . ARG A 1 106 ? 18.585 7.776 -15.267 1.00 90.62 106 ARG A O 1
ATOM 793 N N . ASN A 1 107 ? 20.191 6.473 -16.160 1.00 94.19 107 ASN A N 1
ATOM 794 C CA . ASN A 1 107 ? 19.321 5.718 -17.051 1.00 94.19 107 ASN A CA 1
ATOM 795 C C . ASN A 1 107 ? 19.417 4.235 -16.699 1.00 94.19 107 ASN A C 1
ATOM 797 O O . ASN A 1 107 ? 20.472 3.766 -16.262 1.00 94.19 107 ASN A O 1
ATOM 801 N N . MET A 1 108 ? 18.322 3.511 -16.904 1.00 95.62 108 MET A N 1
ATOM 802 C CA . MET A 1 108 ? 18.285 2.060 -16.791 1.00 95.62 108 MET A CA 1
ATOM 803 C C . MET A 1 108 ? 19.240 1.434 -17.817 1.00 95.62 108 MET A C 1
ATOM 805 O O . MET A 1 108 ? 19.311 1.878 -18.966 1.00 95.62 108 MET A O 1
ATOM 809 N N . SER A 1 109 ? 19.988 0.408 -17.406 1.00 97.25 109 SER A N 1
ATOM 810 C CA . SER A 1 109 ? 20.806 -0.368 -18.338 1.00 97.25 109 SER A CA 1
ATOM 811 C C . SER A 1 109 ? 19.917 -1.278 -19.186 1.00 97.25 109 SER A C 1
ATOM 813 O O . SER A 1 109 ? 18.822 -1.667 -18.779 1.00 97.25 109 SER A O 1
ATOM 815 N N . ARG A 1 110 ? 20.407 -1.664 -20.367 1.00 96.94 110 ARG A N 1
ATOM 816 C CA . ARG A 1 110 ? 19.691 -2.619 -21.217 1.00 96.94 110 ARG A CA 1
ATOM 817 C C . ARG A 1 110 ? 19.469 -3.960 -20.511 1.00 96.94 110 ARG A C 1
ATOM 819 O O . ARG A 1 110 ? 18.378 -4.502 -20.587 1.00 96.94 110 ARG A O 1
ATOM 826 N N . GLU A 1 111 ? 20.484 -4.434 -19.795 1.00 98.25 111 GLU A N 1
ATOM 827 C CA . GLU A 1 111 ? 20.436 -5.677 -19.021 1.00 98.25 111 GLU A CA 1
ATOM 828 C C . GLU A 1 111 ? 19.304 -5.667 -17.986 1.00 98.25 111 GLU A C 1
ATOM 830 O O . GLU A 1 111 ? 18.524 -6.609 -17.917 1.00 98.25 111 GLU A O 1
ATOM 835 N N . THR A 1 112 ? 19.154 -4.577 -17.226 1.00 97.94 112 THR A N 1
ATOM 836 C CA . THR A 1 112 ? 18.058 -4.449 -16.256 1.00 97.94 112 THR A CA 1
ATOM 837 C C . THR A 1 112 ? 16.694 -4.371 -16.939 1.00 97.94 112 THR A C 1
ATOM 839 O O . THR A 1 112 ? 15.731 -4.931 -16.423 1.00 97.94 112 THR A O 1
ATOM 842 N N . ALA A 1 113 ? 16.598 -3.702 -18.092 1.00 97.25 113 ALA A N 1
ATOM 843 C CA . ALA A 1 113 ? 15.349 -3.630 -18.846 1.00 97.25 113 ALA A CA 1
ATOM 844 C C . ALA A 1 113 ? 14.917 -5.010 -19.369 1.00 97.25 113 ALA A C 1
ATOM 846 O O . ALA A 1 113 ? 13.753 -5.370 -19.220 1.00 97.25 113 ALA A O 1
ATOM 847 N N . ASP A 1 114 ? 15.849 -5.792 -19.922 1.00 97.56 114 ASP A N 1
ATOM 848 C CA . ASP A 1 114 ? 15.576 -7.156 -20.388 1.00 97.56 114 ASP A CA 1
ATOM 849 C C . ASP A 1 114 ? 15.188 -8.067 -19.207 1.00 97.56 114 ASP A C 1
ATOM 851 O O . ASP A 1 114 ? 14.166 -8.745 -19.266 1.00 97.56 114 ASP A O 1
ATOM 855 N N . ALA A 1 115 ? 15.905 -7.986 -18.079 1.00 98.12 115 ALA A N 1
ATOM 856 C CA . ALA A 1 115 ? 15.569 -8.746 -16.872 1.00 98.12 115 ALA A CA 1
ATOM 857 C C . ALA A 1 115 ? 14.175 -8.406 -16.309 1.00 98.12 115 ALA A C 1
ATOM 859 O O . ALA A 1 115 ? 13.495 -9.272 -15.763 1.00 98.12 115 ALA A O 1
ATOM 860 N N . ALA A 1 116 ? 13.723 -7.155 -16.443 1.00 97.56 116 ALA A N 1
ATOM 861 C CA . ALA A 1 116 ? 12.378 -6.764 -16.032 1.00 97.56 116 ALA A CA 1
ATOM 862 C C . ALA A 1 116 ? 11.291 -7.357 -16.946 1.00 97.56 116 ALA A C 1
ATOM 864 O O . ALA A 1 116 ? 10.213 -7.707 -16.467 1.00 97.56 116 ALA A O 1
ATOM 865 N N . VAL A 1 117 ? 11.569 -7.501 -18.247 1.00 96.56 117 VAL A N 1
ATOM 866 C CA . VAL A 1 117 ? 10.676 -8.207 -19.181 1.00 96.56 117 VAL A CA 1
ATOM 867 C C . VAL A 1 117 ? 10.584 -9.681 -18.804 1.00 96.56 117 VAL A C 1
ATOM 869 O O . VAL A 1 117 ? 9.477 -10.206 -18.700 1.00 96.56 117 VAL A O 1
ATOM 872 N N . ASP A 1 118 ? 11.723 -10.325 -18.548 1.00 97.00 118 ASP A N 1
ATOM 873 C CA . ASP A 1 118 ? 11.763 -11.730 -18.134 1.00 97.00 118 ASP A CA 1
ATOM 874 C C . ASP A 1 118 ? 10.975 -11.943 -16.835 1.00 97.00 118 ASP A C 1
ATOM 876 O O . ASP A 1 118 ? 10.173 -12.870 -16.745 1.00 97.00 118 ASP A O 1
ATOM 880 N N . LEU A 1 119 ? 11.120 -11.034 -15.863 1.00 96.00 119 LEU A N 1
ATOM 881 C CA . LEU A 1 119 ? 10.356 -11.053 -14.616 1.00 96.00 119 LEU A CA 1
ATOM 882 C C . LEU A 1 119 ? 8.840 -10.952 -14.855 1.00 96.00 119 LEU A C 1
ATOM 884 O O . LEU A 1 119 ? 8.081 -11.719 -14.273 1.00 96.00 119 LEU A O 1
ATOM 888 N N . LEU A 1 120 ? 8.388 -10.033 -15.717 1.00 95.75 120 LEU A N 1
ATOM 889 C CA . LEU A 1 120 ? 6.962 -9.854 -16.033 1.00 95.75 120 LEU A CA 1
ATOM 890 C C . LEU A 1 120 ? 6.343 -11.080 -16.720 1.00 95.75 120 LEU A C 1
ATOM 892 O O . LEU A 1 120 ? 5.142 -11.323 -16.595 1.00 95.75 120 LEU A O 1
ATOM 896 N N . LEU A 1 121 ? 7.144 -11.821 -17.486 1.00 94.50 121 LEU A N 1
ATOM 897 C CA . LEU A 1 121 ? 6.681 -12.962 -18.273 1.00 94.50 121 LEU A CA 1
ATOM 898 C C . LEU A 1 121 ? 6.871 -14.310 -17.569 1.00 94.50 121 LEU A C 1
ATOM 900 O O . LEU A 1 121 ? 6.274 -15.287 -18.012 1.00 94.50 121 LEU A O 1
ATOM 904 N N . ALA A 1 122 ? 7.650 -14.374 -16.485 1.00 94.81 122 ALA A N 1
ATOM 905 C CA . ALA A 1 122 ? 7.968 -15.617 -15.779 1.00 94.81 122 ALA A CA 1
ATOM 906 C C . ALA A 1 122 ? 6.723 -16.391 -15.305 1.00 94.81 122 ALA A C 1
ATOM 908 O O . ALA A 1 122 ? 6.723 -17.619 -15.313 1.00 94.81 122 ALA A O 1
ATOM 909 N N . GLU A 1 123 ? 5.663 -15.669 -14.937 1.00 90.31 123 GLU A N 1
ATOM 910 C CA . GLU A 1 123 ? 4.391 -16.212 -14.438 1.00 90.31 123 GLU A CA 1
ATOM 911 C C . GLU A 1 123 ? 3.234 -15.993 -15.434 1.00 90.31 123 GLU A C 1
ATOM 913 O O . GLU A 1 123 ? 2.062 -15.949 -15.056 1.00 90.31 123 GLU A O 1
ATOM 918 N N . ALA A 1 124 ? 3.539 -15.750 -16.714 1.00 92.44 124 ALA A N 1
ATOM 919 C CA . ALA A 1 124 ? 2.525 -15.530 -17.741 1.00 92.44 124 ALA A CA 1
ATOM 920 C C . ALA A 1 124 ? 2.067 -16.835 -18.401 1.00 92.44 124 ALA A C 1
ATOM 922 O O . ALA A 1 124 ? 2.882 -17.612 -18.896 1.00 92.44 124 ALA A O 1
ATOM 923 N N . GLU A 1 125 ? 0.750 -17.030 -18.487 1.00 92.88 125 GLU A N 1
ATOM 924 C CA . GLU A 1 125 ? 0.155 -18.170 -19.185 1.00 92.88 125 GLU A CA 1
ATOM 925 C C . GLU A 1 125 ? -0.097 -17.857 -20.674 1.00 92.88 125 GLU A C 1
ATOM 927 O O . GLU A 1 125 ? -0.272 -16.697 -21.065 1.00 92.88 125 GLU A O 1
ATOM 932 N N . PRO A 1 126 ? -0.145 -18.865 -21.565 1.00 92.25 126 PRO A N 1
ATOM 933 C CA . PRO A 1 126 ? -0.440 -18.637 -22.976 1.00 92.25 126 PRO A CA 1
ATOM 934 C C . PRO A 1 126 ? -1.782 -17.924 -23.195 1.00 92.25 126 PRO A C 1
ATOM 936 O O . PRO A 1 126 ? -2.841 -18.416 -22.815 1.00 92.25 126 PRO A O 1
ATOM 939 N N . GLY A 1 127 ? -1.740 -16.780 -23.882 1.00 92.12 127 GLY A N 1
ATOM 940 C CA . GLY A 1 127 ? -2.920 -15.946 -24.141 1.00 92.12 127 GLY A CA 1
ATOM 941 C C . GLY A 1 127 ? -3.124 -14.818 -23.129 1.00 92.12 127 GLY A C 1
ATOM 942 O O . GLY A 1 127 ? -3.978 -13.955 -23.351 1.00 92.12 127 GLY A O 1
ATOM 943 N N . ASP A 1 128 ? -2.307 -14.767 -22.079 1.00 94.44 128 ASP A N 1
ATOM 944 C CA . ASP A 1 128 ? -2.314 -13.669 -21.132 1.00 94.44 128 ASP A CA 1
ATOM 945 C C . ASP A 1 128 ? -1.876 -12.349 -21.764 1.00 94.44 128 ASP A C 1
ATOM 947 O O . ASP A 1 128 ? -0.974 -12.264 -22.600 1.00 94.44 128 ASP A O 1
ATOM 951 N N . ARG A 1 129 ? -2.502 -11.271 -21.294 1.00 93.75 129 ARG A N 1
ATOM 952 C CA . ARG A 1 129 ? -2.047 -9.907 -21.559 1.00 93.75 129 ARG A CA 1
ATOM 953 C C . ARG A 1 129 ? -1.159 -9.473 -20.400 1.00 93.75 129 ARG A C 1
ATOM 955 O O . ARG A 1 129 ? -1.457 -9.774 -19.249 1.00 93.75 129 ARG A O 1
ATOM 962 N N . ARG A 1 130 ? -0.071 -8.770 -20.702 1.00 94.69 130 ARG A N 1
ATOM 963 C CA . ARG A 1 130 ? 0.828 -8.166 -19.712 1.00 94.69 130 ARG A CA 1
ATOM 964 C C . ARG A 1 130 ? 1.127 -6.733 -20.127 1.00 94.69 130 ARG A C 1
ATOM 966 O O . ARG A 1 130 ? 1.158 -6.436 -21.323 1.00 94.69 130 ARG A O 1
ATOM 973 N N . ASN A 1 131 ? 1.297 -5.846 -19.149 1.00 96.38 131 ASN A N 1
ATOM 974 C CA . ASN A 1 131 ? 1.548 -4.427 -19.400 1.00 96.38 131 ASN A CA 1
ATOM 975 C C . ASN A 1 131 ? 2.966 -4.043 -18.985 1.00 96.38 131 ASN A C 1
ATOM 977 O O . ASN A 1 131 ? 3.354 -4.237 -17.836 1.00 96.38 131 ASN A O 1
ATOM 981 N N . LEU A 1 132 ? 3.701 -3.441 -19.914 1.00 94.88 132 LEU A N 1
ATOM 982 C CA . LEU A 1 132 ? 5.015 -2.867 -19.663 1.00 94.88 132 LEU A CA 1
ATOM 983 C C . LEU A 1 132 ? 4.996 -1.404 -20.109 1.00 94.88 132 LEU A C 1
ATOM 985 O O . LEU A 1 132 ? 4.677 -1.136 -21.271 1.00 94.88 132 LEU A O 1
ATOM 989 N N . ALA A 1 133 ? 5.277 -0.483 -19.187 1.00 87.38 133 ALA A N 1
ATOM 990 C CA . ALA A 1 133 ? 5.174 0.965 -19.396 1.00 87.38 133 ALA A CA 1
ATOM 991 C C . ALA A 1 133 ? 6.447 1.714 -18.996 1.00 87.38 133 ALA A C 1
ATOM 993 O O . ALA A 1 133 ? 7.044 1.351 -17.959 1.00 87.38 133 ALA A O 1
#